Protein AF-X1VTX5-F1 (afdb_monomer_lite)

Sequence (37 aa):
WTWIQKKKIPYYDINGSYRIDEEDLKKFLESKKVVAK

pLDDT: mean 72.51, std 12.0, range [41.78, 86.81]

Structure (mmCIF, N/CA/C/O backbone):
data_AF-X1VTX5-F1
#
_entry.id   AF-X1VTX5-F1
#
loop_
_atom_site.group_PDB
_atom_site.id
_atom_site.type_symbol
_atom_site.label_atom_id
_atom_site.label_alt_id
_atom_site.label_comp_id
_atom_site.label_asym_id
_atom_site.label_entity_id
_atom_site.label_seq_id
_atom_site.pdbx_PDB_ins_code
_atom_site.Cartn_x
_atom_site.Cartn_y
_atom_site.Cartn_z
_atom_site.occupancy
_atom_site.B_iso_or_equiv
_atom_site.auth_seq_id
_atom_site.auth_comp_id
_atom_site.auth_asym_id
_atom_site.auth_atom_id
_atom_site.pdbx_PDB_model_num
ATOM 1 N N . TRP A 1 1 ? 5.722 -9.376 3.924 1.00 49.50 1 TRP A N 1
ATOM 2 C CA . TRP A 1 1 ? 5.478 -10.021 2.614 1.00 49.50 1 TRP A CA 1
ATOM 3 C C . TRP A 1 1 ? 4.029 -9.901 2.129 1.00 49.50 1 TRP A C 1
ATOM 5 O O . TRP A 1 1 ? 3.807 -9.447 1.015 1.00 49.50 1 TRP A O 1
ATOM 15 N N . THR A 1 2 ? 3.023 -10.201 2.955 1.00 58.12 2 THR A N 1
ATOM 16 C CA . THR A 1 2 ? 1.608 -10.330 2.534 1.00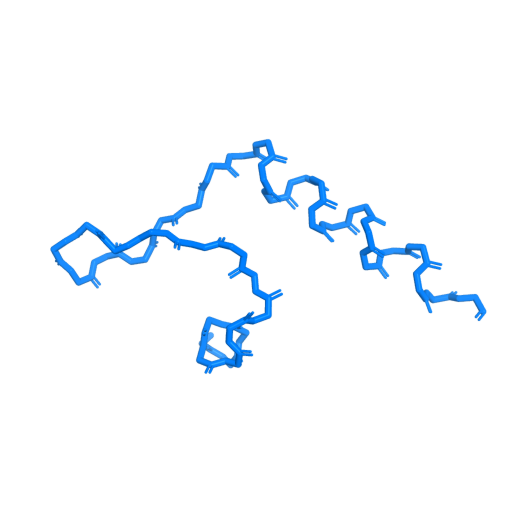 58.12 2 THR A CA 1
ATOM 17 C C . THR A 1 2 ? 0.915 -9.050 2.029 1.00 58.12 2 THR A C 1
ATOM 19 O O . THR A 1 2 ? -0.127 -9.135 1.384 1.00 58.12 2 THR A O 1
ATOM 22 N N . TRP A 1 3 ? 1.442 -7.857 2.323 1.00 59.34 3 TRP A N 1
ATOM 23 C CA . TRP A 1 3 ? 0.809 -6.579 1.950 1.00 59.34 3 TRP A CA 1
ATOM 24 C C . TRP A 1 3 ? 1.188 -6.121 0.533 1.00 59.34 3 TRP A C 1
ATOM 26 O O . TRP A 1 3 ? 0.334 -5.607 -0.188 1.00 59.34 3 TRP A O 1
ATOM 36 N N . ILE A 1 4 ? 2.431 -6.396 0.121 1.00 59.03 4 ILE A N 1
ATOM 37 C CA . ILE A 1 4 ? 2.960 -6.117 -1.224 1.00 59.03 4 ILE A CA 1
ATOM 38 C C . IL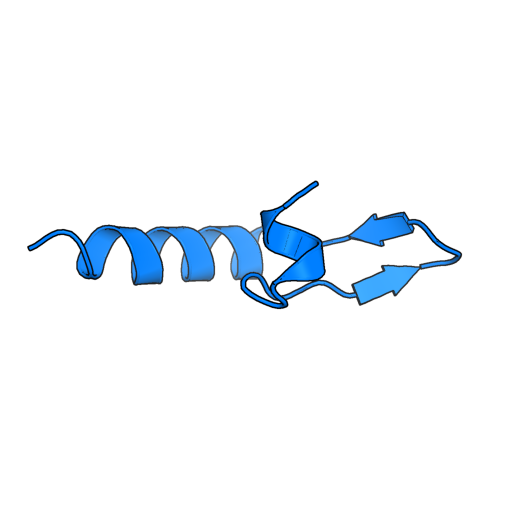E A 1 4 ? 2.266 -7.033 -2.244 1.00 59.03 4 ILE A C 1
ATOM 40 O O . ILE A 1 4 ? 1.713 -6.557 -3.230 1.00 59.03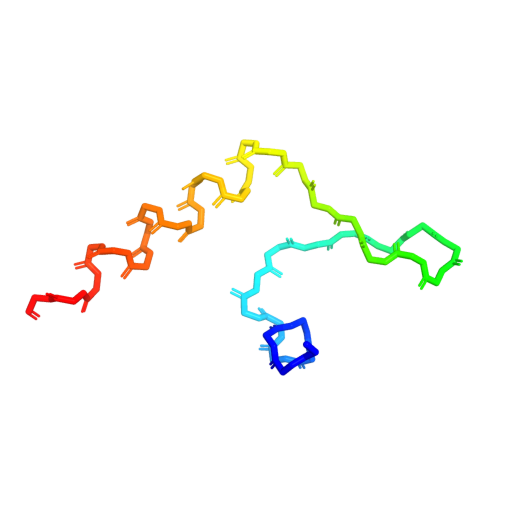 4 ILE A O 1
ATOM 44 N N . GLN A 1 5 ? 2.154 -8.337 -1.944 1.00 59.34 5 GLN A N 1
ATOM 45 C CA . GLN A 1 5 ? 1.461 -9.304 -2.813 1.00 59.34 5 GLN A CA 1
ATOM 46 C C . GLN A 1 5 ? -0.036 -9.018 -2.995 1.00 59.34 5 GLN A C 1
ATOM 48 O O . GLN A 1 5 ? -0.608 -9.359 -4.025 1.00 59.34 5 GLN A O 1
ATOM 53 N N . LYS A 1 6 ? -0.687 -8.372 -2.020 1.00 62.62 6 LYS A N 1
ATOM 54 C CA . LYS A 1 6 ? -2.103 -7.989 -2.129 1.00 62.62 6 LYS A CA 1
ATOM 55 C C . LYS A 1 6 ? -2.318 -6.668 -2.883 1.00 62.62 6 LYS A C 1
ATOM 57 O O . LYS A 1 6 ? -3.444 -6.179 -2.868 1.00 62.62 6 LYS A O 1
ATOM 62 N N . LYS A 1 7 ? -1.268 -6.069 -3.480 1.00 61.03 7 LYS A N 1
ATOM 63 C CA . LYS A 1 7 ? -1.282 -4.715 -4.081 1.00 61.03 7 LYS A CA 1
ATOM 64 C C . LYS A 1 7 ? -1.923 -3.671 -3.162 1.00 61.03 7 LYS A C 1
ATOM 66 O O . LYS A 1 7 ? -2.538 -2.710 -3.611 1.00 61.03 7 LYS A O 1
ATOM 71 N N . LYS A 1 8 ? -1.841 -3.895 -1.847 1.00 65.31 8 LYS A N 1
ATOM 72 C CA . LYS A 1 8 ? -2.549 -3.058 -0.882 1.00 65.31 8 LYS A CA 1
ATOM 73 C C . LYS A 1 8 ? -1.799 -1.779 -0.585 1.00 65.31 8 LYS A C 1
ATOM 75 O O . LYS A 1 8 ? -2.417 -0.921 0.009 1.00 65.31 8 LYS A O 1
ATOM 80 N N . ILE A 1 9 ? -0.532 -1.665 -0.967 1.00 73.38 9 ILE A N 1
ATOM 81 C CA . ILE A 1 9 ? 0.317 -0.505 -0.713 1.00 73.38 9 ILE A CA 1
ATOM 82 C C . ILE A 1 9 ? 0.922 -0.081 -2.056 1.00 73.38 9 ILE A C 1
ATOM 84 O O . ILE A 1 9 ? 1.346 -0.975 -2.794 1.00 73.38 9 ILE A O 1
ATOM 88 N N . PRO A 1 10 ? 0.958 1.218 -2.394 1.00 73.19 10 PRO A N 1
ATOM 89 C CA . PRO A 1 10 ? 1.714 1.692 -3.546 1.00 73.19 10 PRO A CA 1
ATOM 90 C C . PRO A 1 10 ? 3.192 1.326 -3.375 1.00 73.19 10 PRO A C 1
ATOM 92 O O . PRO A 1 10 ? 3.784 1.556 -2.326 1.00 73.19 10 PRO A O 1
ATOM 95 N N . TYR A 1 11 ? 3.777 0.699 -4.388 1.00 78.94 11 TYR A N 1
ATOM 96 C CA . TYR A 1 11 ? 5.203 0.408 -4.441 1.00 78.94 11 TYR A CA 1
ATOM 97 C C . TYR A 1 11 ? 5.654 0.448 -5.896 1.00 78.94 11 TYR A C 1
ATOM 99 O O . TYR A 1 11 ? 4.861 0.214 -6.811 1.00 78.94 11 TYR A O 1
ATOM 107 N N . TYR A 1 12 ? 6.939 0.689 -6.098 1.00 82.44 12 TYR A N 1
ATOM 108 C CA . TYR A 1 12 ? 7.606 0.515 -7.377 1.00 82.44 12 TYR A CA 1
ATOM 109 C C . TYR A 1 12 ? 8.698 -0.542 -7.235 1.00 82.44 12 TYR A C 1
ATOM 111 O O . TYR A 1 12 ? 9.310 -0.704 -6.176 1.00 82.44 12 TYR A O 1
ATOM 119 N N . ASP A 1 13 ? 8.890 -1.311 -8.300 1.00 80.50 13 ASP A N 1
ATOM 120 C CA . ASP A 1 13 ? 9.965 -2.290 -8.382 1.00 80.50 13 ASP A CA 1
ATOM 121 C C . ASP A 1 13 ? 11.207 -1.616 -8.961 1.00 80.50 13 ASP A C 1
ATOM 123 O O . ASP A 1 13 ? 11.153 -1.004 -10.028 1.00 80.50 13 ASP A O 1
ATOM 127 N N . ILE A 1 14 ? 12.325 -1.726 -8.250 1.00 82.62 14 ILE A N 1
ATOM 128 C CA . ILE A 1 14 ? 13.641 -1.420 -8.801 1.00 82.62 14 ILE A 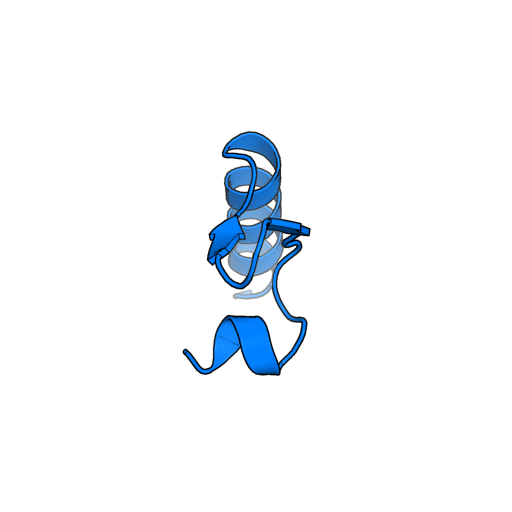CA 1
ATOM 129 C C . ILE A 1 14 ? 14.463 -2.691 -8.708 1.00 82.62 14 ILE A C 1
ATOM 131 O O . ILE A 1 14 ? 15.012 -3.007 -7.653 1.00 82.62 14 ILE A O 1
ATOM 135 N N . ASN A 1 15 ? 14.563 -3.401 -9.830 1.00 81.25 15 ASN A N 1
ATOM 136 C CA . ASN A 1 15 ? 15.450 -4.551 -9.979 1.00 81.25 15 ASN A CA 1
ATOM 137 C C . ASN A 1 15 ? 15.148 -5.660 -8.945 1.00 81.25 15 ASN A C 1
ATOM 139 O O . ASN A 1 15 ? 16.047 -6.169 -8.275 1.00 81.25 15 ASN A O 1
ATOM 143 N N . GLY A 1 16 ? 13.860 -5.967 -8.737 1.00 79.25 16 GLY A N 1
ATOM 144 C CA . GLY A 1 16 ? 13.397 -6.951 -7.749 1.00 79.25 16 GLY A CA 1
ATOM 145 C C . GLY A 1 16 ? 13.354 -6.441 -6.305 1.00 79.25 16 GLY A C 1
ATOM 146 O O . GLY A 1 16 ? 12.977 -7.184 -5.394 1.00 79.25 16 GLY A O 1
ATOM 147 N N . SER A 1 17 ? 13.737 -5.182 -6.073 1.00 79.06 17 SER A N 1
ATOM 148 C CA . SER A 1 17 ? 13.583 -4.515 -4.783 1.00 79.06 17 SER A CA 1
ATOM 149 C C . SER A 1 17 ? 12.313 -3.676 -4.776 1.00 79.06 17 SER A C 1
ATOM 151 O O . SER A 1 17 ? 12.207 -2.666 -5.471 1.00 79.06 17 SER A O 1
ATOM 153 N N . TYR A 1 18 ? 11.369 -4.073 -3.931 1.00 80.25 18 TYR A N 1
ATOM 154 C CA . TYR A 1 18 ? 10.154 -3.314 -3.665 1.00 80.25 18 TYR A CA 1
ATOM 155 C C . TYR A 1 18 ? 10.497 -2.061 -2.858 1.00 80.25 18 TYR A C 1
ATOM 157 O O . TYR A 1 18 ? 10.947 -2.160 -1.714 1.00 80.25 18 TYR A O 1
ATOM 165 N N . ARG A 1 19 ? 10.275 -0.886 -3.446 1.00 82.56 19 ARG A N 1
ATOM 166 C CA . ARG A 1 19 ? 10.470 0.412 -2.798 1.00 82.56 19 ARG A CA 1
ATOM 167 C C . ARG A 1 19 ? 9.171 1.200 -2.760 1.00 82.56 19 ARG A C 1
ATOM 169 O O . ARG A 1 19 ? 8.275 1.007 -3.577 1.00 82.56 19 ARG A O 1
ATOM 176 N N . ILE A 1 20 ? 9.076 2.061 -1.763 1.00 84.25 20 ILE A N 1
ATOM 177 C CA . ILE A 1 20 ? 7.953 2.959 -1.539 1.00 84.25 20 ILE A CA 1
ATOM 178 C C . ILE A 1 20 ? 8.511 4.295 -1.067 1.00 84.25 20 ILE A C 1
ATOM 180 O O . ILE A 1 20 ? 9.449 4.321 -0.268 1.00 84.25 20 ILE A O 1
ATOM 184 N N . ASP A 1 21 ? 7.934 5.382 -1.563 1.00 86.81 21 ASP A N 1
ATOM 185 C CA . ASP A 1 21 ? 8.243 6.723 -1.085 1.00 86.81 21 ASP A CA 1
ATOM 186 C C . ASP A 1 21 ? 7.639 6.960 0.299 1.00 86.81 21 ASP A C 1
ATOM 188 O O . ASP A 1 21 ? 6.533 6.513 0.610 1.00 86.81 21 ASP A O 1
ATOM 192 N N . GLU A 1 22 ? 8.365 7.683 1.150 1.00 83.94 22 GLU A N 1
ATOM 193 C CA . GLU A 1 22 ? 7.922 7.942 2.522 1.00 83.94 22 GLU A CA 1
ATOM 194 C C . GLU A 1 22 ? 6.577 8.690 2.556 1.00 83.94 22 GLU A C 1
ATOM 196 O O . GLU A 1 22 ? 5.724 8.400 3.398 1.00 83.94 22 GLU A O 1
ATOM 201 N N . GLU A 1 23 ? 6.355 9.618 1.621 1.00 84.81 23 GLU A N 1
ATOM 202 C CA . GLU A 1 23 ? 5.089 10.348 1.493 1.00 84.81 23 GLU A CA 1
ATOM 203 C C . GLU A 1 23 ? 3.915 9.424 1.156 1.00 84.81 23 GLU A C 1
ATOM 205 O O . GLU A 1 23 ? 2.848 9.520 1.768 1.00 84.81 23 GLU A O 1
ATOM 210 N N . ASP A 1 24 ? 4.113 8.496 0.220 1.00 82.25 24 ASP A N 1
ATOM 211 C CA . ASP A 1 24 ? 3.111 7.503 -0.164 1.00 82.25 24 ASP A CA 1
ATOM 212 C C . ASP A 1 24 ? 2.831 6.519 0.975 1.00 82.25 24 ASP A C 1
ATOM 214 O O . ASP A 1 24 ? 1.673 6.180 1.239 1.00 82.25 24 ASP A O 1
ATOM 218 N N . LEU A 1 25 ? 3.867 6.123 1.723 1.00 82.69 25 LEU A N 1
ATOM 219 C CA . LEU A 1 25 ? 3.714 5.302 2.920 1.00 82.69 25 LEU A CA 1
ATOM 220 C C . LEU A 1 25 ? 2.878 6.025 3.987 1.00 82.69 25 LEU A C 1
ATOM 222 O O . LEU A 1 25 ? 1.960 5.424 4.550 1.00 82.69 25 LEU A O 1
ATOM 226 N N . LYS A 1 26 ? 3.157 7.308 4.253 1.00 84.06 26 LYS A N 1
ATOM 227 C CA 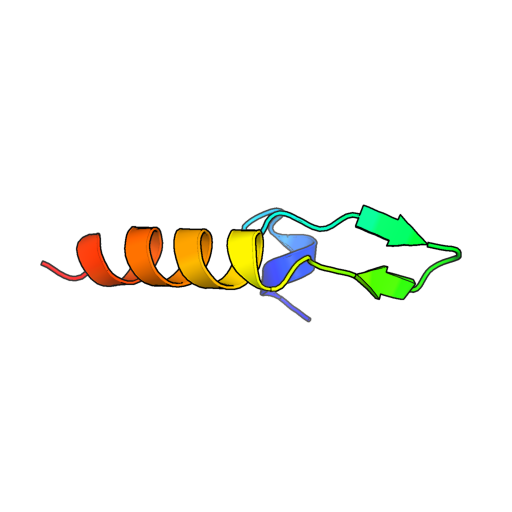. LYS A 1 26 ? 2.402 8.117 5.225 1.00 84.06 26 LYS A CA 1
ATOM 228 C C . LYS A 1 26 ? 0.940 8.270 4.814 1.00 84.06 26 LYS A C 1
ATOM 230 O O . LYS A 1 26 ? 0.064 7.930 5.609 1.00 84.06 26 LYS A O 1
ATOM 235 N N . LYS A 1 27 ? 0.666 8.660 3.564 1.00 83.38 27 LYS A N 1
ATOM 236 C CA . LYS A 1 27 ? -0.706 8.774 3.029 1.00 83.38 27 LYS A CA 1
ATOM 237 C C . LYS A 1 27 ? -1.461 7.452 3.117 1.00 83.38 27 LYS A C 1
ATOM 239 O O . LYS A 1 27 ? -2.637 7.421 3.482 1.00 83.38 27 LYS A O 1
ATOM 244 N N . PHE A 1 28 ? -0.786 6.344 2.816 1.00 81.12 28 PHE A N 1
ATOM 245 C CA . PHE A 1 28 ? -1.374 5.018 2.922 1.00 81.12 28 PHE A CA 1
ATOM 246 C C . PHE A 1 28 ? -1.739 4.656 4.371 1.00 81.12 28 PHE A C 1
ATOM 248 O O . PHE A 1 28 ? -2.841 4.161 4.630 1.00 81.12 28 PHE A O 1
ATOM 255 N N . LEU A 1 29 ? -0.838 4.920 5.320 1.00 79.38 29 LEU A N 1
ATOM 256 C CA . LEU A 1 29 ? -1.073 4.672 6.742 1.00 79.38 29 LEU A CA 1
ATOM 257 C C . LEU A 1 29 ? -2.201 5.550 7.295 1.00 79.38 29 LEU A C 1
ATOM 259 O O . LEU A 1 29 ? -3.050 5.039 8.023 1.00 79.38 29 LEU A O 1
ATOM 263 N N . GLU A 1 30 ? -2.265 6.827 6.913 1.00 81.19 30 GLU A N 1
ATOM 264 C CA . GLU A 1 30 ? -3.371 7.721 7.273 1.00 81.19 30 GLU A CA 1
ATOM 265 C C . GLU A 1 30 ? -4.703 7.223 6.706 1.00 81.19 30 GLU A C 1
ATOM 267 O O . GLU A 1 30 ? -5.667 7.056 7.453 1.00 81.19 30 GLU A O 1
ATOM 272 N N . SER A 1 31 ? -4.743 6.876 5.416 1.00 75.38 31 SER A N 1
ATOM 273 C CA . SER A 1 31 ? -5.942 6.335 4.771 1.00 75.38 31 SER A CA 1
ATOM 274 C C . SER A 1 31 ? -6.433 5.052 5.453 1.00 75.38 31 SER A C 1
ATOM 276 O O . SER A 1 31 ? -7.631 4.883 5.668 1.00 75.38 31 SER A O 1
ATOM 278 N N . LYS A 1 32 ? -5.527 4.154 5.867 1.00 72.06 32 LYS A N 1
ATOM 279 C CA . LYS A 1 32 ? -5.893 2.930 6.598 1.00 72.06 32 LYS A CA 1
ATOM 280 C C . LYS A 1 32 ? -6.305 3.178 8.042 1.00 72.06 32 LYS A C 1
ATOM 282 O O . LYS A 1 32 ? -7.212 2.498 8.516 1.00 72.06 32 LYS A O 1
ATOM 287 N N . LYS A 1 33 ? -5.683 4.138 8.728 1.00 65.06 33 LYS A N 1
ATOM 288 C CA . LYS A 1 33 ? -6.043 4.516 10.101 1.00 65.06 33 LYS A CA 1
ATOM 289 C C . LYS A 1 33 ? -7.469 5.072 10.174 1.00 65.06 33 LYS A C 1
ATOM 291 O O . LYS A 1 33 ? -8.169 4.798 11.140 1.00 65.06 33 LYS A O 1
ATOM 296 N N . VAL A 1 34 ? -7.920 5.776 9.134 1.00 58.97 34 VAL A N 1
ATOM 297 C CA . VAL A 1 34 ? -9.287 6.321 9.036 1.00 58.97 34 VAL A CA 1
ATOM 298 C C . VAL A 1 34 ? -10.357 5.232 8.833 1.00 58.97 34 VAL A C 1
ATOM 300 O O . VAL A 1 34 ? -11.510 5.441 9.190 1.00 58.97 34 VAL A O 1
ATOM 303 N N . VAL A 1 35 ? -9.993 4.047 8.329 1.00 54.88 35 VAL A N 1
ATOM 304 C CA . VAL A 1 35 ? -10.933 2.930 8.085 1.00 54.88 35 VAL A CA 1
ATOM 305 C C . VAL A 1 35 ? -11.237 2.115 9.357 1.00 54.88 35 VAL A C 1
ATOM 307 O O . VAL A 1 35 ? -12.131 1.276 9.349 1.00 54.88 35 VAL A O 1
ATOM 310 N N . ALA A 1 36 ? -10.538 2.362 10.468 1.00 53.25 36 ALA A N 1
ATOM 311 C CA . ALA A 1 36 ? -10.781 1.699 11.753 1.00 53.25 36 ALA A CA 1
ATOM 312 C C . ALA A 1 36 ? -11.804 2.453 12.636 1.00 53.25 36 ALA A C 1
ATOM 31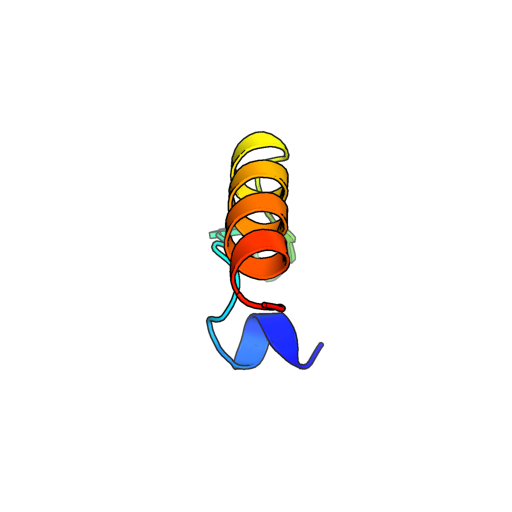4 O O . ALA A 1 36 ? -11.521 2.705 13.808 1.00 53.25 36 ALA A O 1
ATOM 315 N N . LYS A 1 37 ? -12.963 2.837 12.083 1.00 41.78 37 LYS A N 1
ATOM 316 C CA . LYS A 1 37 ? -14.071 3.449 12.836 1.00 41.78 37 LYS A CA 1
ATOM 317 C C . LYS A 1 37 ? -15.358 2.648 12.691 1.00 41.78 37 LYS A C 1
ATOM 319 O O . LYS A 1 37 ? -15.609 2.162 11.568 1.00 41.78 37 LYS A O 1
#

Organism: NCBI:txid412755

Radius of gyration: 11.01 Å; chains: 1; bounding box: 30×21×23 Å

Secondary structure (DSSP, 8-state):
-HHHHTT-S--EEETTEEE--HHHHHHHHHHHHHT--

InterPro domains:
  IPR041657 Helix-turn-helix domain, group 17 [PF12728] (2-32)

Foldseek 3Di:
DVCVVVVLADWDDDPNDTDDDPVSVVVSVVVVVVVPD